Protein AF-A0A933EBV4-F1 (afdb_monomer_lite)

Structure (mmCIF, N/CA/C/O backbone):
data_AF-A0A933EBV4-F1
#
_entry.id   AF-A0A933EBV4-F1
#
loop_
_atom_site.group_PDB
_atom_site.id
_atom_site.type_symbol
_atom_site.label_atom_id
_atom_site.label_alt_id
_atom_site.label_comp_id
_atom_site.label_asym_id
_atom_site.label_entity_id
_atom_site.label_seq_id
_atom_site.pdbx_PDB_ins_code
_atom_site.Cartn_x
_atom_site.Cartn_y
_atom_site.Cartn_z
_atom_site.occupancy
_atom_site.B_iso_or_equiv
_atom_site.auth_seq_id
_atom_site.auth_comp_id
_atom_site.auth_asym_id
_atom_site.auth_atom_id
_atom_site.pdbx_PDB_model_num
ATOM 1 N N . MET A 1 1 ? 29.020 7.927 -36.673 1.00 70.12 1 MET A N 1
ATOM 2 C CA . MET A 1 1 ? 28.561 7.017 -35.609 1.00 70.12 1 MET A CA 1
ATOM 3 C C . MET A 1 1 ? 28.855 5.631 -36.117 1.00 70.12 1 MET A C 1
ATOM 5 O O . MET A 1 1 ? 28.358 5.290 -37.188 1.00 70.12 1 MET A O 1
ATOM 9 N N . GLU A 1 2 ? 29.742 4.917 -35.440 1.00 93.62 2 GLU A N 1
ATOM 10 C CA . GLU A 1 2 ? 30.135 3.580 -35.870 1.00 93.62 2 GLU A CA 1
ATOM 11 C C . GLU A 1 2 ? 28.967 2.607 -35.633 1.00 93.62 2 GLU A C 1
ATOM 13 O O . GLU A 1 2 ? 28.172 2.815 -34.710 1.00 93.62 2 GLU A O 1
ATOM 18 N N . PRO A 1 3 ? 28.831 1.528 -36.422 1.00 94.00 3 PRO A N 1
ATOM 19 C CA . PRO A 1 3 ? 27.770 0.536 -36.227 1.00 94.00 3 PRO A CA 1
ATOM 20 C C . PRO A 1 3 ? 27.716 -0.016 -34.795 1.00 94.00 3 PRO A C 1
ATOM 22 O O . PRO A 1 3 ? 26.638 -0.312 -34.281 1.00 94.00 3 PRO A O 1
ATOM 25 N N . ILE A 1 4 ? 28.871 -0.108 -34.130 1.00 93.50 4 ILE A N 1
ATOM 26 C CA . ILE A 1 4 ? 28.976 -0.553 -32.739 1.00 93.50 4 ILE A CA 1
ATOM 27 C C . ILE A 1 4 ? 28.320 0.425 -31.755 1.00 93.50 4 ILE A C 1
ATOM 29 O O . ILE A 1 4 ? 27.651 -0.016 -30.822 1.00 93.50 4 ILE A O 1
ATOM 33 N N . ASP A 1 5 ? 28.420 1.734 -31.996 1.00 93.56 5 ASP A N 1
ATOM 34 C CA . ASP A 1 5 ? 27.807 2.761 -31.147 1.00 93.56 5 ASP A CA 1
ATOM 35 C C . ASP A 1 5 ? 26.281 2.642 -31.185 1.00 93.56 5 ASP A C 1
ATOM 37 O O . ASP A 1 5 ? 25.608 2.733 -30.156 1.00 93.56 5 ASP A O 1
ATOM 41 N N . LEU A 1 6 ? 25.730 2.376 -32.376 1.00 94.12 6 LEU A N 1
ATOM 42 C CA . LEU A 1 6 ? 24.297 2.168 -32.567 1.00 94.12 6 LEU A CA 1
ATOM 43 C C . LEU A 1 6 ? 23.819 0.912 -31.826 1.00 94.12 6 LEU A C 1
ATOM 45 O O . LEU A 1 6 ? 22.783 0.940 -31.162 1.00 94.12 6 LEU A O 1
ATOM 49 N N . VAL A 1 7 ? 24.582 -0.181 -31.904 1.00 95.00 7 VAL A N 1
ATOM 50 C CA . VAL A 1 7 ? 24.262 -1.436 -31.210 1.00 95.00 7 VAL A CA 1
ATOM 51 C C . VAL A 1 7 ? 24.268 -1.238 -29.695 1.00 95.00 7 VAL A C 1
ATOM 53 O O . VAL A 1 7 ? 23.322 -1.655 -29.024 1.00 95.00 7 VAL A O 1
ATOM 56 N N . VAL A 1 8 ? 25.278 -0.564 -29.144 1.00 95.44 8 VAL A N 1
ATOM 57 C CA . VAL A 1 8 ? 25.358 -0.269 -27.705 1.00 95.44 8 VAL A CA 1
ATOM 58 C C . VAL A 1 8 ? 24.207 0.641 -27.263 1.00 95.44 8 VAL A C 1
ATOM 60 O O . VAL A 1 8 ? 23.567 0.374 -26.245 1.00 95.44 8 VAL A O 1
ATOM 63 N N . ALA A 1 9 ? 23.877 1.670 -28.046 1.00 95.00 9 ALA A N 1
ATOM 64 C CA . ALA A 1 9 ? 22.785 2.585 -27.723 1.00 95.00 9 ALA A CA 1
ATOM 65 C C . ALA A 1 9 ? 21.416 1.882 -27.720 1.00 95.00 9 ALA A C 1
ATOM 67 O O . ALA A 1 9 ? 20.637 2.036 -26.776 1.00 95.00 9 ALA A O 1
ATOM 68 N N . VAL A 1 10 ? 21.128 1.075 -28.745 1.00 96.06 10 VAL A N 1
ATOM 69 C CA . VAL A 1 10 ? 19.852 0.351 -28.859 1.00 96.06 10 VAL A CA 1
ATOM 70 C C . VAL A 1 10 ? 19.733 -0.719 -27.777 1.00 96.06 10 VAL A C 1
ATOM 72 O O . VAL A 1 10 ? 18.701 -0.803 -27.111 1.00 96.06 10 VAL A O 1
ATOM 75 N N . THR A 1 11 ? 20.782 -1.512 -27.554 1.00 95.00 11 THR A N 1
ATOM 76 C CA . THR A 1 11 ? 20.763 -2.556 -26.517 1.00 95.00 11 THR A CA 1
ATOM 77 C C . THR A 1 11 ? 20.619 -1.956 -25.120 1.00 95.00 11 THR A C 1
ATOM 79 O O . THR A 1 11 ? 19.765 -2.408 -24.355 1.00 95.00 11 THR A O 1
ATOM 82 N N . GLY A 1 12 ? 21.354 -0.883 -24.813 1.00 96.25 12 GLY A N 1
ATOM 83 C CA . GLY A 1 12 ? 21.221 -0.151 -23.555 1.00 96.25 12 GLY A CA 1
ATOM 84 C C . GLY A 1 12 ? 19.811 0.406 -23.346 1.00 96.25 12 GLY A C 1
ATOM 85 O O . GLY A 1 12 ? 19.232 0.234 -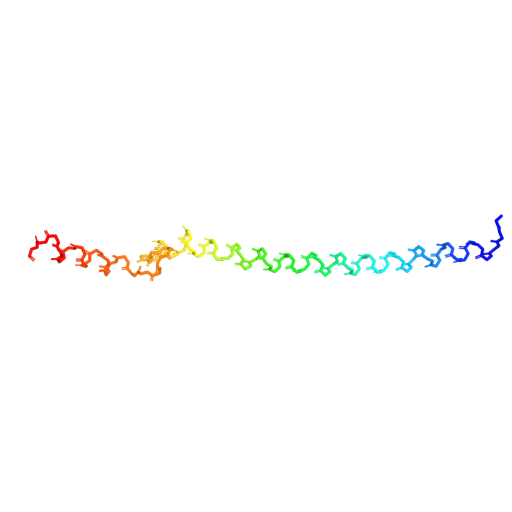22.272 1.00 96.25 12 GLY A O 1
ATOM 86 N N . TRP A 1 13 ? 19.210 1.000 -24.381 1.00 96.31 13 TRP A N 1
ATOM 87 C CA . TRP A 1 13 ? 17.842 1.521 -24.314 1.00 96.31 13 TRP A CA 1
ATOM 88 C C . TRP A 1 13 ? 16.795 0.418 -24.092 1.00 96.31 13 TRP A C 1
AT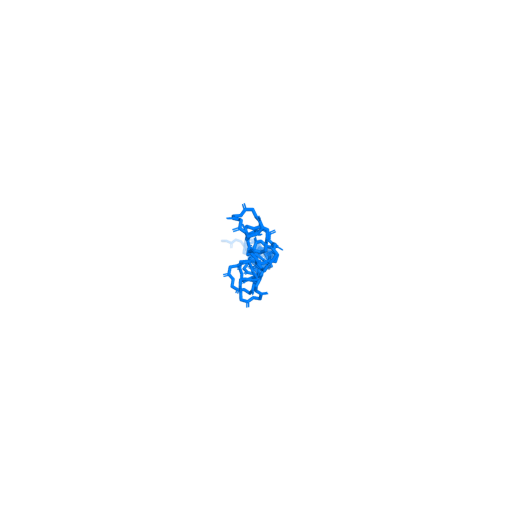OM 90 O O . TRP A 1 13 ? 15.873 0.589 -23.288 1.00 96.31 13 TRP A O 1
ATOM 100 N N . VAL A 1 14 ? 16.932 -0.732 -24.759 1.00 97.12 14 VAL A N 1
ATOM 101 C CA . VAL A 1 14 ? 16.018 -1.875 -24.591 1.00 97.12 14 VAL A CA 1
ATOM 102 C C . VAL A 1 14 ? 16.128 -2.459 -23.182 1.00 97.12 14 VAL A C 1
ATOM 104 O O . VAL A 1 14 ? 15.107 -2.622 -22.508 1.00 97.12 14 VAL A O 1
ATOM 107 N N . VAL A 1 15 ? 17.348 -2.725 -22.708 1.00 96.75 15 VAL A N 1
ATOM 108 C CA . VAL A 1 15 ? 17.585 -3.265 -21.359 1.00 96.75 15 VAL A CA 1
ATOM 109 C C . VAL A 1 15 ? 17.084 -2.288 -20.298 1.00 96.75 15 VAL A C 1
ATOM 111 O O . VAL A 1 15 ? 16.347 -2.690 -19.395 1.00 96.75 15 VAL A O 1
ATOM 114 N N . GLY A 1 16 ? 17.393 -0.997 -20.451 1.00 95.31 16 GLY A N 1
ATOM 115 C CA . GLY A 1 16 ? 16.912 0.056 -19.560 1.00 95.31 16 GLY A CA 1
ATOM 116 C C . GLY A 1 16 ? 15.387 0.082 -19.464 1.00 95.31 16 GLY A C 1
ATOM 117 O O . GLY A 1 16 ? 14.839 0.105 -18.363 1.00 95.31 16 GLY A O 1
ATOM 118 N N . ASN A 1 17 ? 14.681 -0.021 -20.595 1.00 95.94 17 ASN A N 1
ATOM 119 C CA . ASN A 1 17 ? 13.219 -0.076 -20.605 1.00 95.94 17 ASN A CA 1
ATOM 120 C C . ASN A 1 17 ? 12.654 -1.318 -19.911 1.00 95.94 17 ASN A C 1
ATOM 122 O O . ASN A 1 17 ? 11.646 -1.214 -19.212 1.00 95.94 17 ASN A O 1
ATOM 126 N N . ILE A 1 18 ? 13.263 -2.489 -20.102 1.00 95.50 18 ILE A N 1
ATOM 127 C CA . ILE A 1 18 ? 12.811 -3.729 -19.457 1.00 95.50 18 ILE A CA 1
ATOM 128 C C . ILE A 1 18 ? 12.960 -3.610 -17.938 1.00 95.50 18 ILE A C 1
ATOM 130 O O . ILE A 1 18 ? 12.001 -3.860 -17.203 1.00 95.50 18 ILE A O 1
ATOM 134 N N . VAL A 1 19 ? 14.133 -3.175 -17.474 1.00 93.62 19 VAL A N 1
ATOM 135 C CA . VAL A 1 19 ? 14.417 -2.991 -16.045 1.00 93.62 19 VAL A CA 1
ATOM 136 C C . VAL A 1 19 ? 13.470 -1.957 -15.442 1.00 93.62 19 VAL A C 1
ATOM 138 O O . VAL A 1 19 ? 12.805 -2.245 -14.447 1.00 93.62 19 VAL A O 1
ATOM 141 N N . PHE A 1 20 ? 13.335 -0.790 -16.077 1.00 93.69 20 PHE A N 1
ATOM 142 C CA . PHE A 1 20 ? 12.482 0.286 -15.578 1.00 93.69 20 PHE A CA 1
ATOM 143 C C . PHE A 1 20 ? 11.006 -0.122 -15.516 1.00 93.69 20 PHE A C 1
ATOM 145 O O . PHE A 1 20 ? 10.345 0.111 -14.506 1.00 93.69 20 PHE A O 1
ATOM 152 N N . LYS A 1 21 ? 10.483 -0.795 -16.551 1.00 92.38 21 LYS A N 1
ATOM 153 C CA . LYS A 1 21 ? 9.093 -1.282 -16.559 1.00 92.38 21 LYS A CA 1
ATOM 154 C C . LYS A 1 21 ? 8.843 -2.311 -15.463 1.00 92.38 21 LYS A C 1
ATOM 156 O O . LYS A 1 21 ? 7.787 -2.274 -14.837 1.00 92.38 21 LYS A O 1
ATOM 161 N N . ASN A 1 22 ? 9.781 -3.224 -15.223 1.00 91.06 22 ASN A N 1
ATOM 162 C CA . ASN A 1 22 ? 9.637 -4.216 -14.158 1.00 91.06 22 ASN A CA 1
ATOM 163 C C . ASN A 1 22 ? 9.706 -3.565 -12.772 1.00 91.06 22 ASN A C 1
ATOM 165 O O . ASN A 1 22 ? 8.848 -3.838 -11.935 1.00 91.06 22 ASN A O 1
ATOM 169 N N . PHE A 1 23 ? 10.644 -2.641 -12.555 1.00 91.25 23 PHE A N 1
ATOM 170 C CA . PHE A 1 23 ? 10.720 -1.862 -11.320 1.00 91.25 23 PHE A CA 1
ATOM 171 C C . PHE A 1 23 ? 9.425 -1.076 -11.058 1.00 91.25 23 PHE A C 1
ATOM 173 O O . PHE A 1 23 ? 8.834 -1.194 -9.985 1.00 91.25 23 PHE A O 1
ATOM 180 N N . ALA A 1 24 ? 8.929 -0.347 -12.062 1.00 90.31 24 ALA A N 1
ATOM 181 C CA . ALA A 1 24 ? 7.690 0.418 -11.959 1.00 90.31 24 ALA A CA 1
ATOM 182 C C . ALA A 1 24 ? 6.481 -0.476 -11.636 1.00 90.31 24 ALA A C 1
ATOM 184 O O . ALA A 1 24 ? 5.687 -0.130 -10.766 1.00 90.31 24 ALA A O 1
ATOM 185 N N . LYS A 1 25 ? 6.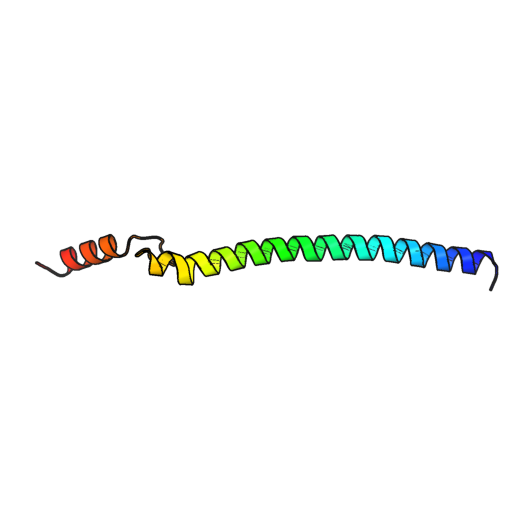367 -1.657 -12.261 1.00 91.56 25 LYS A N 1
ATOM 186 C CA . LYS A 1 25 ? 5.306 -2.632 -11.947 1.00 91.56 25 LYS A CA 1
ATOM 187 C C . LYS A 1 25 ? 5.345 -3.081 -10.489 1.00 91.56 25 LYS A C 1
ATOM 189 O O . LYS A 1 25 ? 4.296 -3.126 -9.850 1.00 91.56 25 LYS A O 1
ATOM 194 N N . HIS A 1 26 ? 6.527 -3.400 -9.961 1.00 83.62 26 HIS A N 1
ATOM 195 C CA . HIS A 1 26 ? 6.666 -3.779 -8.554 1.00 83.62 26 HIS A CA 1
ATOM 196 C C . HIS A 1 26 ? 6.266 -2.637 -7.623 1.00 83.62 26 HIS A C 1
ATOM 198 O O . HIS A 1 26 ? 5.572 -2.875 -6.634 1.00 83.62 26 HIS A O 1
ATOM 204 N N . LEU A 1 27 ? 6.632 -1.402 -7.969 1.00 88.50 27 LEU A N 1
ATOM 205 C CA . LEU A 1 27 ? 6.255 -0.216 -7.212 1.00 88.50 27 LEU A CA 1
ATOM 206 C C . LEU A 1 27 ? 4.727 -0.039 -7.194 1.00 88.50 27 LEU A C 1
ATOM 208 O O . LEU A 1 27 ? 4.127 0.062 -6.125 1.00 88.50 27 LEU A O 1
ATOM 212 N N . THR A 1 28 ? 4.082 -0.090 -8.363 1.00 89.06 28 THR A N 1
ATOM 213 C CA . THR A 1 28 ? 2.623 0.031 -8.493 1.00 89.06 28 THR A CA 1
ATOM 214 C C . THR A 1 28 ? 1.885 -1.078 -7.751 1.00 89.06 28 THR A C 1
ATOM 216 O O . THR A 1 28 ? 0.906 -0.794 -7.067 1.00 89.06 28 THR A O 1
ATOM 219 N N . LEU A 1 29 ? 2.349 -2.326 -7.844 1.00 90.81 29 LEU A N 1
ATOM 220 C CA . LEU A 1 29 ? 1.709 -3.451 -7.165 1.00 90.81 29 LEU A CA 1
ATOM 221 C C . LEU A 1 29 ? 1.844 -3.336 -5.642 1.00 90.81 29 LEU A C 1
ATOM 223 O O . LEU A 1 29 ? 0.857 -3.502 -4.930 1.00 90.81 29 LEU A O 1
ATOM 227 N N . SER A 1 30 ? 3.031 -2.976 -5.151 1.00 89.12 30 SER A N 1
ATOM 228 C CA . SER A 1 30 ? 3.286 -2.791 -3.716 1.00 89.12 30 SER A CA 1
ATOM 229 C C . SER A 1 30 ? 2.404 -1.689 -3.132 1.00 89.12 30 SER A C 1
ATOM 231 O O . SER A 1 30 ? 1.692 -1.915 -2.153 1.00 89.12 30 SER A O 1
ATOM 233 N N . TYR A 1 31 ? 2.380 -0.512 -3.764 1.00 92.69 31 TYR A N 1
ATOM 234 C CA . TYR A 1 31 ? 1.514 0.577 -3.313 1.00 92.69 31 TYR A CA 1
ATOM 235 C C . TYR A 1 31 ? 0.033 0.244 -3.482 1.00 92.69 31 TYR A C 1
ATOM 237 O O . TYR A 1 31 ? -0.751 0.560 -2.594 1.00 92.69 31 TYR A O 1
ATOM 245 N N . GLY A 1 32 ? -0.356 -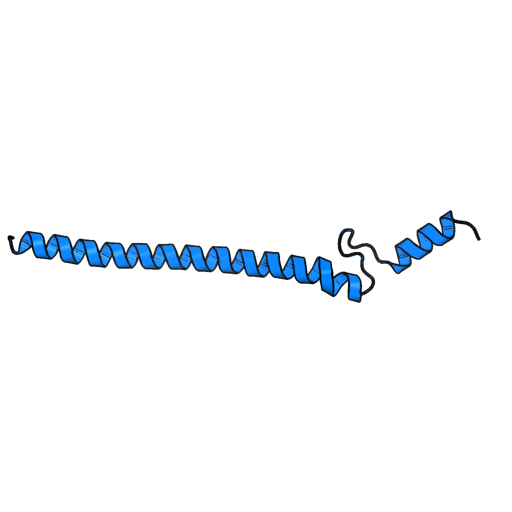0.437 -4.561 1.00 94.56 32 GLY A N 1
ATOM 246 C CA . GLY A 1 32 ? -1.734 -0.875 -4.774 1.00 94.56 32 GLY A CA 1
ATOM 247 C C . GLY A 1 32 ? -2.244 -1.766 -3.639 1.00 94.56 32 GLY A C 1
ATOM 248 O O . GLY A 1 32 ? -3.335 -1.532 -3.123 1.00 94.56 32 GLY A O 1
ATOM 249 N N . VAL A 1 33 ? -1.432 -2.727 -3.188 1.00 95.44 33 VAL A N 1
ATOM 250 C CA . VAL A 1 33 ? -1.766 -3.582 -2.037 1.00 95.44 33 VAL A CA 1
ATOM 251 C C . VAL A 1 33 ? -1.873 -2.760 -0.752 1.00 95.44 33 VAL A C 1
ATOM 253 O O . VAL A 1 33 ? -2.853 -2.904 -0.021 1.00 95.44 33 VAL A O 1
ATOM 256 N N . LEU A 1 34 ? -0.923 -1.857 -0.491 1.00 95.62 34 LEU A N 1
ATOM 257 C CA . LEU A 1 34 ? -0.965 -0.995 0.695 1.00 95.62 34 LEU A CA 1
ATOM 258 C C . LEU A 1 34 ? -2.206 -0.094 0.714 1.00 95.62 34 LEU A C 1
ATOM 260 O O . LEU A 1 34 ? -2.857 0.022 1.751 1.00 95.62 34 LEU A O 1
ATOM 264 N N . PHE A 1 35 ? -2.576 0.497 -0.423 1.00 96.19 35 PHE A N 1
ATOM 265 C CA . PHE A 1 35 ? -3.790 1.304 -0.544 1.00 96.19 35 PHE A CA 1
ATOM 266 C C . PHE A 1 35 ? -5.058 0.467 -0.389 1.00 96.19 35 PHE A C 1
ATOM 268 O O . PHE A 1 35 ? -5.998 0.925 0.256 1.00 96.19 35 PHE A O 1
ATOM 275 N N . ALA A 1 36 ? -5.094 -0.754 -0.925 1.00 96.56 36 ALA A N 1
ATOM 276 C CA . ALA A 1 36 ? -6.235 -1.648 -0.750 1.00 96.56 36 ALA A CA 1
ATOM 277 C C . ALA A 1 36 ? -6.423 -2.037 0.725 1.00 96.56 36 ALA A C 1
ATOM 279 O O . ALA A 1 36 ? -7.531 -1.948 1.252 1.00 96.56 36 ALA A O 1
ATOM 280 N N . MET A 1 37 ? -5.339 -2.404 1.414 1.00 97.19 37 MET A N 1
ATOM 281 C CA . MET A 1 37 ? -5.380 -2.747 2.837 1.00 97.19 37 MET A CA 1
ATOM 282 C C . MET A 1 37 ? -5.720 -1.532 3.704 1.00 97.19 37 MET A C 1
ATOM 284 O O . MET A 1 37 ? -6.643 -1.594 4.514 1.00 97.19 37 MET A O 1
ATOM 288 N N . GLY A 1 38 ? -5.013 -0.416 3.515 1.00 96.94 38 GLY A N 1
ATOM 289 C CA . GLY A 1 38 ? -5.241 0.820 4.261 1.00 96.94 38 GLY A CA 1
ATOM 290 C C . GLY A 1 38 ? -6.642 1.382 4.024 1.00 96.94 38 GLY A C 1
ATOM 291 O O . GLY A 1 38 ? -7.356 1.684 4.975 1.00 96.94 38 GLY A O 1
ATOM 292 N N . GLY A 1 39 ? -7.084 1.437 2.768 1.00 97.06 39 GLY A N 1
ATOM 293 C CA . GLY A 1 39 ? -8.442 1.836 2.405 1.00 97.06 39 GLY A CA 1
ATOM 294 C C . GLY A 1 39 ? -9.498 0.908 3.004 1.00 97.06 39 GLY A C 1
ATOM 295 O O . GLY A 1 39 ? -10.478 1.389 3.569 1.00 97.06 39 GLY A O 1
ATOM 296 N N . GLY A 1 40 ? -9.276 -0.409 2.967 1.00 97.12 40 GLY A N 1
ATOM 297 C CA . GLY A 1 40 ? -10.149 -1.391 3.610 1.00 97.12 40 GLY A CA 1
ATOM 298 C C . GLY A 1 40 ? -10.270 -1.172 5.119 1.00 97.12 40 GLY A C 1
ATOM 299 O O . GLY A 1 40 ? -11.378 -1.173 5.652 1.00 97.12 40 GLY A O 1
ATOM 300 N N . ILE A 1 41 ? -9.156 -0.898 5.803 1.00 95.75 41 ILE A N 1
ATOM 301 C CA . ILE A 1 41 ? -9.141 -0.541 7.229 1.00 95.75 41 ILE A CA 1
ATOM 302 C C . ILE A 1 41 ? -9.979 0.713 7.476 1.00 95.75 41 ILE A C 1
ATOM 304 O O . ILE A 1 41 ? -10.841 0.688 8.352 1.00 95.75 41 ILE A O 1
ATOM 308 N N . LEU A 1 42 ? -9.793 1.777 6.689 1.00 96.00 42 LEU A N 1
ATOM 309 C CA . LEU A 1 42 ? -10.575 3.008 6.834 1.00 96.00 42 LEU A CA 1
ATOM 310 C C . LEU A 1 42 ? -12.075 2.753 6.634 1.00 96.00 42 LEU A C 1
ATOM 312 O O . LEU A 1 42 ? -12.891 3.197 7.439 1.00 96.00 42 LEU A O 1
ATOM 316 N N . VAL A 1 43 ? -12.446 1.992 5.604 1.00 96.25 43 VAL A N 1
ATOM 317 C CA . VAL A 1 43 ? -13.841 1.608 5.350 1.00 96.25 43 VAL A CA 1
ATOM 318 C C . VAL A 1 43 ? -14.417 0.828 6.531 1.00 96.25 43 VAL A C 1
ATOM 320 O O . VAL A 1 43 ? -15.530 1.111 6.981 1.00 96.25 43 VAL A O 1
ATOM 323 N N . LEU A 1 44 ? -13.660 -0.124 7.075 1.00 95.38 44 LEU A N 1
ATOM 324 C CA . LEU A 1 44 ? -14.096 -0.902 8.228 1.00 95.38 44 LEU A CA 1
ATOM 325 C C . LEU A 1 44 ? -14.284 -0.020 9.466 1.00 95.38 44 LEU A C 1
ATOM 327 O O . LEU A 1 44 ? -15.348 -0.062 10.076 1.00 95.38 44 LEU A O 1
ATOM 331 N N . HIS A 1 45 ? -13.298 0.807 9.807 1.00 93.44 45 HIS A N 1
ATOM 332 C CA . HIS A 1 45 ? -13.284 1.577 11.053 1.00 93.44 45 HIS A CA 1
ATOM 333 C C . HIS A 1 45 ? -14.264 2.746 11.021 1.00 93.44 45 HIS A C 1
ATOM 335 O O . HIS A 1 45 ? -14.988 2.972 11.986 1.00 93.44 45 HIS A O 1
ATOM 341 N N . PHE A 1 46 ? -14.347 3.468 9.907 1.00 93.56 46 PHE A N 1
ATOM 342 C CA . PHE A 1 46 ? -15.149 4.689 9.841 1.00 93.56 46 PHE A CA 1
ATOM 343 C C . PHE A 1 46 ? -16.565 4.470 9.310 1.00 93.56 46 PHE A C 1
ATOM 345 O O . PHE A 1 46 ? -17.420 5.328 9.524 1.00 93.56 46 PHE A O 1
ATOM 352 N N . TRP A 1 47 ? -16.849 3.340 8.650 1.00 93.44 47 TRP A N 1
ATOM 353 C CA . TRP A 1 47 ? -18.165 3.101 8.051 1.00 93.44 47 TRP A CA 1
ATOM 354 C C . TRP A 1 47 ? -18.823 1.794 8.480 1.00 93.44 47 TRP A C 1
ATOM 356 O O . TRP A 1 47 ? -19.964 1.820 8.947 1.00 93.44 47 TRP A O 1
ATOM 366 N N . TRP A 1 48 ? -18.141 0.657 8.343 1.00 94.75 48 TRP A N 1
ATOM 367 C CA . TRP A 1 48 ? -18.762 -0.643 8.606 1.00 94.75 48 TRP A CA 1
ATOM 368 C C . TRP A 1 48 ? -18.966 -0.903 10.104 1.00 94.75 48 TRP A C 1
ATOM 370 O O . TRP A 1 48 ? -20.093 -1.184 10.507 1.00 94.75 48 TRP A O 1
ATOM 380 N N . LEU A 1 49 ? -17.930 -0.752 10.938 1.00 92.88 49 LEU A N 1
ATOM 381 C CA . LEU A 1 49 ? -18.006 -0.992 12.386 1.00 92.88 49 LEU A CA 1
ATOM 382 C C . LEU A 1 49 ? -19.07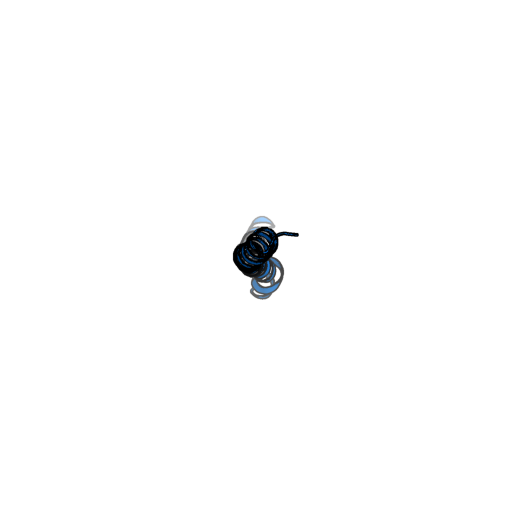1 -0.115 13.070 1.00 92.88 49 LEU A C 1
ATOM 384 O O . LEU A 1 49 ? -19.935 -0.686 13.745 1.00 92.88 49 LEU A O 1
ATOM 388 N N . PRO A 1 50 ? -19.131 1.215 12.835 1.00 89.12 50 PRO A N 1
ATOM 389 C CA . PRO A 1 50 ? -20.157 2.061 13.444 1.00 89.12 50 PRO A CA 1
ATOM 390 C C . PRO A 1 50 ? -21.579 1.661 13.041 1.00 89.12 50 PRO A C 1
ATOM 392 O O . PRO A 1 50 ? -22.488 1.693 13.868 1.00 89.12 50 PRO A O 1
ATOM 395 N N . LYS A 1 51 ? -21.780 1.222 11.789 1.00 90.88 51 LYS A N 1
ATOM 396 C CA . LYS A 1 51 ? -23.077 0.709 11.315 1.00 90.88 51 LYS A CA 1
ATOM 397 C C . LYS A 1 51 ? -23.497 -0.606 11.976 1.00 90.88 51 LYS A C 1
ATOM 399 O O . LYS A 1 51 ? -24.684 -0.912 11.973 1.00 90.88 51 LYS A O 1
ATOM 404 N N . HIS A 1 52 ? -22.555 -1.361 12.538 1.00 90.69 52 HIS A N 1
ATOM 405 C CA . HIS A 1 52 ? -22.808 -2.637 13.215 1.00 90.69 52 HIS A CA 1
ATOM 406 C C . HIS A 1 52 ? -22.800 -2.506 14.745 1.00 90.69 52 HIS A C 1
ATOM 408 O O . HIS A 1 52 ? -22.683 -3.506 15.448 1.00 90.69 52 HIS A O 1
ATOM 414 N N . GLY A 1 53 ? -22.918 -1.284 15.278 1.00 88.12 53 GLY A N 1
ATOM 415 C CA . GLY A 1 53 ? -22.958 -1.056 16.725 1.00 88.12 53 GLY A CA 1
ATOM 416 C C . GLY A 1 53 ? -21.612 -1.289 17.415 1.00 88.12 53 GLY A C 1
ATOM 417 O O . GLY A 1 53 ? -21.570 -1.497 18.627 1.00 88.12 53 GLY A O 1
ATOM 418 N N . ILE A 1 54 ? -20.509 -1.259 16.664 1.00 90.94 54 ILE A N 1
ATOM 419 C CA . ILE A 1 54 ? -19.148 -1.374 17.189 1.00 90.94 54 ILE A CA 1
ATOM 420 C C . ILE A 1 54 ? -18.469 -0.011 17.054 1.00 90.94 54 ILE A C 1
ATOM 422 O O . ILE A 1 54 ? -18.521 0.625 16.001 1.00 90.94 54 ILE A O 1
ATOM 426 N N . ASN A 1 55 ? -17.816 0.456 18.115 1.00 87.00 55 ASN A N 1
ATOM 427 C CA . ASN A 1 55 ? -17.028 1.677 18.051 1.00 87.00 55 ASN A CA 1
ATOM 428 C C . ASN A 1 55 ? -15.868 1.490 17.060 1.00 87.00 55 ASN A C 1
ATOM 430 O O . ASN A 1 55 ? -15.031 0.608 17.225 1.00 87.00 55 ASN A O 1
ATOM 434 N N . GLY A 1 56 ? -15.815 2.350 16.045 1.00 86.06 56 GLY A N 1
ATOM 435 C CA . GLY A 1 56 ? -14.818 2.297 14.980 1.00 86.06 56 GLY A CA 1
ATOM 436 C C . GLY A 1 56 ? -13.367 2.506 15.414 1.00 86.06 56 GLY A C 1
ATOM 437 O O . GLY A 1 56 ? -12.469 2.100 14.690 1.00 86.06 56 GLY A O 1
ATOM 438 N N . LEU A 1 57 ? -13.123 3.126 16.572 1.00 86.12 57 LEU A N 1
ATOM 439 C CA . LEU A 1 57 ? -11.779 3.398 17.097 1.00 86.12 57 LEU A CA 1
ATOM 440 C C . LEU A 1 57 ? -11.364 2.410 18.186 1.00 86.12 57 LEU A C 1
ATOM 442 O O . LEU A 1 57 ? -10.213 1.988 18.223 1.00 86.12 57 LEU A O 1
ATOM 446 N N . THR A 1 58 ? -12.285 2.058 19.085 1.00 84.62 58 THR A N 1
ATOM 447 C CA . THR A 1 58 ? -11.977 1.204 20.245 1.00 84.62 58 THR A CA 1
ATOM 448 C C . THR A 1 58 ? -12.366 -0.258 20.044 1.00 84.62 58 THR A C 1
ATOM 450 O O . THR A 1 58 ? -12.046 -1.089 20.886 1.00 84.62 58 THR A O 1
ATOM 453 N N . ALA A 1 59 ? -13.069 -0.582 18.953 1.00 83.88 59 ALA A N 1
ATOM 454 C CA . ALA A 1 59 ? -13.670 -1.892 18.691 1.00 83.88 59 ALA A CA 1
ATOM 455 C C . ALA A 1 59 ? -14.622 -2.389 19.803 1.00 83.88 59 ALA A C 1
ATOM 457 O O . ALA A 1 59 ? -14.992 -3.563 19.844 1.00 83.88 59 ALA A O 1
ATOM 458 N N . GLU A 1 60 ? -15.056 -1.505 20.705 1.00 85.88 60 GLU A N 1
ATOM 459 C CA . GLU A 1 60 ? -15.969 -1.863 21.7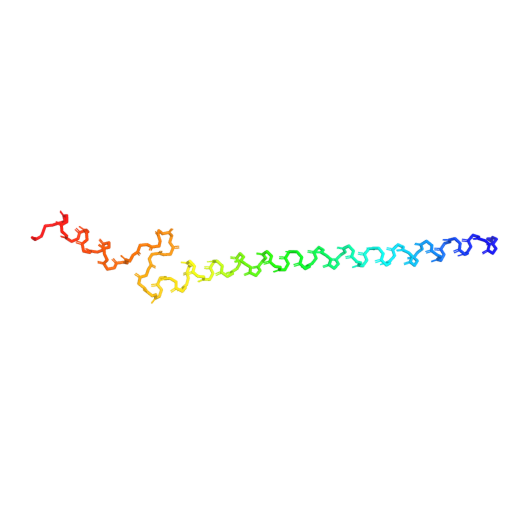84 1.00 85.88 60 GLU A CA 1
ATOM 460 C C . GLU A 1 60 ? -17.419 -1.927 21.287 1.00 85.88 60 GLU A C 1
ATOM 462 O O . GLU A 1 60 ? -17.838 -1.078 20.494 1.00 85.88 60 GLU A O 1
ATOM 467 N N . PRO A 1 61 ? -18.237 -2.877 21.777 1.00 86.25 61 PRO A N 1
ATOM 468 C CA . PRO A 1 61 ? -19.661 -2.887 21.474 1.00 86.25 61 PRO A CA 1
ATOM 469 C C . PRO A 1 61 ? -20.330 -1.666 22.111 1.00 86.25 61 PRO A C 1
ATOM 471 O O . PRO A 1 61 ? -20.290 -1.499 23.337 1.00 86.25 61 PRO A O 1
ATOM 474 N N . TYR A 1 62 ? -20.980 -0.844 21.291 1.00 75.12 62 TYR A N 1
ATOM 475 C CA . TYR A 1 62 ? -21.643 0.391 21.706 1.00 75.12 62 TYR A CA 1
ATOM 476 C C . TYR A 1 62 ? -22.677 0.136 22.808 1.00 75.12 62 TYR A C 1
ATOM 478 O O . TYR A 1 62 ? -22.722 0.850 23.807 1.00 75.12 62 TYR A O 1
ATOM 486 N N . ASP A 1 63 ? -23.419 -0.965 22.705 1.00 77.06 63 ASP A N 1
ATOM 487 C CA . ASP A 1 63 ? -24.418 -1.370 23.697 1.00 77.06 63 ASP A CA 1
ATOM 488 C C . ASP A 1 63 ? -23.798 -1.644 25.075 1.00 77.06 63 ASP A C 1
ATOM 490 O O . ASP A 1 63 ? -24.401 -1.371 26.117 1.00 77.06 63 ASP A O 1
ATOM 494 N N . ARG A 1 64 ? -22.573 -2.190 25.099 1.00 75.44 64 ARG A N 1
ATOM 495 C CA . ARG A 1 64 ? -21.845 -2.499 26.336 1.00 75.44 64 ARG A CA 1
ATOM 496 C C . ARG A 1 64 ? -21.310 -1.218 26.975 1.00 75.44 64 ARG A C 1
ATOM 498 O O . ARG A 1 64 ? -21.426 -1.068 28.191 1.00 75.44 64 ARG A O 1
ATOM 505 N N . TYR A 1 65 ? -20.813 -0.290 26.157 1.00 74.38 65 TYR A N 1
ATOM 506 C CA . TYR A 1 65 ? -20.425 1.057 26.577 1.00 74.38 65 TYR A CA 1
ATOM 507 C C . TYR A 1 65 ? -21.618 1.834 27.158 1.00 74.38 65 TYR A C 1
ATOM 509 O O . TYR A 1 65 ? -21.536 2.347 28.275 1.00 74.38 65 TYR A O 1
ATOM 517 N N . LEU A 1 66 ? -22.767 1.833 26.472 1.00 74.69 66 LEU A N 1
ATOM 518 C CA . LEU A 1 66 ? -23.997 2.458 26.965 1.00 74.69 66 LEU A CA 1
ATOM 519 C C . LEU A 1 66 ? -24.497 1.821 28.268 1.00 74.69 66 LEU A C 1
ATOM 521 O O . LEU A 1 66 ? -24.910 2.544 29.173 1.00 74.69 66 LEU A O 1
ATOM 525 N N . LYS A 1 67 ? -24.425 0.490 28.412 1.00 81.31 67 LYS A N 1
ATOM 526 C CA . LYS A 1 67 ? -24.751 -0.195 29.678 1.00 81.31 67 LYS A CA 1
ATOM 527 C C . LYS A 1 67 ? -23.806 0.187 30.816 1.00 81.31 67 LYS A C 1
ATOM 529 O O . LYS A 1 67 ? -24.271 0.364 31.940 1.00 81.31 67 LYS A O 1
ATOM 534 N N . LEU A 1 68 ? -22.504 0.290 30.546 1.00 79.56 68 LEU A N 1
ATOM 535 C CA . LEU A 1 68 ? -21.503 0.714 31.528 1.00 79.56 68 LEU A CA 1
ATOM 536 C C . LEU A 1 68 ? -21.765 2.148 31.990 1.00 79.56 68 LEU A C 1
ATOM 538 O O . LEU A 1 68 ? -21.897 2.381 33.189 1.00 79.56 68 LEU A O 1
ATOM 542 N N . ILE A 1 69 ? -21.933 3.086 31.056 1.00 80.12 69 ILE A N 1
ATOM 543 C CA . ILE A 1 69 ? -22.262 4.476 31.390 1.00 80.12 69 ILE A CA 1
ATOM 544 C C . ILE A 1 69 ? -23.610 4.570 32.103 1.00 80.12 69 ILE A C 1
ATOM 546 O O . ILE A 1 69 ? -23.717 5.294 33.085 1.00 80.12 69 ILE A O 1
ATOM 550 N N . GLY A 1 70 ? -24.625 3.826 31.661 1.00 77.44 70 GLY A N 1
ATOM 551 C CA . GLY A 1 70 ? -25.936 3.789 32.310 1.00 77.44 70 GLY A CA 1
ATOM 552 C C . GLY A 1 70 ? -25.870 3.298 33.759 1.00 77.44 70 GLY A C 1
ATOM 553 O O . GLY A 1 70 ? -26.476 3.914 34.631 1.00 77.44 70 GLY A O 1
ATOM 554 N N . LYS A 1 71 ? -25.081 2.249 34.038 1.00 70.81 71 LYS A N 1
ATOM 555 C CA . LYS A 1 71 ? -24.815 1.777 35.408 1.00 70.81 71 LYS A CA 1
ATOM 556 C C . LYS A 1 71 ? -24.073 2.812 36.255 1.00 70.81 71 LYS A C 1
ATOM 558 O O . LYS A 1 71 ? -24.400 2.975 37.422 1.00 70.81 71 LYS A O 1
ATOM 563 N N . VAL A 1 72 ? -23.090 3.510 35.684 1.00 69.69 72 VAL A N 1
ATOM 564 C CA . VAL A 1 72 ? -22.321 4.545 36.398 1.00 69.69 72 VAL A CA 1
ATOM 565 C C . VAL A 1 72 ? -23.167 5.791 36.674 1.00 69.69 72 VAL A C 1
ATOM 567 O O . VAL A 1 72 ? -23.035 6.399 37.732 1.00 69.69 72 VAL A O 1
ATOM 570 N N . LYS A 1 73 ? -24.051 6.177 35.745 1.00 73.94 73 LYS A N 1
ATOM 571 C CA . LYS A 1 73 ? -24.859 7.403 35.844 1.00 73.94 73 LYS A CA 1
ATOM 572 C C . LYS A 1 73 ? -26.097 7.266 36.745 1.00 73.94 73 LYS A C 1
ATOM 574 O O . LYS A 1 73 ? -26.769 8.265 36.973 1.00 73.94 73 LYS A O 1
ATOM 579 N N . GLY A 1 74 ? -26.366 6.076 37.285 1.00 64.19 74 GLY A N 1
ATOM 580 C CA . GLY A 1 74 ? -27.342 5.874 38.355 1.00 64.19 74 GLY A CA 1
ATOM 581 C C . GLY A 1 74 ? -28.776 5.644 37.875 1.00 64.19 74 GLY A C 1
ATOM 582 O O . GLY A 1 74 ? -29.554 6.580 37.682 1.00 64.19 74 GLY A O 1
ATOM 583 N N . LYS A 1 75 ? -29.139 4.367 37.777 1.00 49.78 75 LYS A N 1
ATOM 584 C CA . LYS A 1 75 ? -30.364 3.840 38.385 1.00 49.78 75 LYS A CA 1
ATOM 585 C C . LYS A 1 75 ? -29.974 2.641 39.231 1.00 49.78 75 LYS A C 1
ATOM 587 O O . LYS A 1 75 ? -29.240 1.785 38.686 1.00 49.78 75 LYS A O 1
#

Sequence (75 aa):
MEPIDLVVAVTGWVVGNIVFKNFAKHLTLSYGVLFAMGGGILVLHFWWLPKHGINGLTAEPYDRYLKLIGKVKGK

Foldseek 3Di:
DDPVVVVCVVVVVVVVVVVVVVVVVVVCVVVVVVCVVVVVLCCCLVPVQVVVQAHSPPRHRVVVVVVVVVVVVDD

Radius of gyration: 27.93 Å; chains: 1; bounding box: 60×12×75 Å

Secondary structure (DSSP, 8-state):
--HHHHHHHHHHHHHHHHHHHHHHHHHHHHHHHHHHHHHHHHHIIIIIHHHTTB-TTT--BHHHHHHHHHHHT--

pLDDT: mean 88.77, std 9.24, range [49.78, 97.19]